Protein AF-F0YF75-F1 (afdb_monomer_lite)

Organism: Aureococcus anophagefferens (NCBI:txid44056)

Foldseek 3Di:
DVQLVLLVVLLVVLVCLVVDPPVSLVVLVVSLVVQLVSLCVSQVDNVLSVVSSCQRNDPPRSNPSSSNVSVVVD

pLDDT: mean 90.17, std 8.55, range [63.81, 97.56]

Sequence (74 aa):
FVKLILCVAIDLVGASTYAIPAIGEGFDVGWAPVQAALVNYLFGNGLITGFAFLEEILPGTDFIPTATIAWFYE

Radius of gyration: 11.28 Å; chains: 1; bounding box: 28×22×30 Å

Secondary structure (DSSP, 8-state):
-HHHHHHHHHHHHHGGGGGSTTTHHHHHHHHHHHHHHHHHHHH--HHHHHHHHHHHHSTT-TTS-HHHHHHHH-

Structure (mmCIF, N/CA/C/O backbone):
data_AF-F0YF75-F1
#
_entry.id   AF-F0YF75-F1
#
loop_
_atom_site.group_PDB
_atom_site.id
_atom_site.type_symbol
_atom_site.label_atom_id
_atom_site.label_alt_id
_atom_site.label_comp_id
_atom_site.label_asym_id
_atom_site.label_entity_id
_atom_site.label_seq_id
_atom_site.pdbx_PDB_ins_code
_atom_site.Cartn_x
_atom_site.Cartn_y
_atom_site.Cartn_z
_atom_site.occupancy
_atom_site.B_iso_or_equiv
_atom_site.auth_seq_id
_atom_site.auth_comp_id
_atom_site.auth_asym_id
_atom_site.auth_atom_id
_atom_site.pdbx_PDB_model_num
ATOM 1 N N . PHE A 1 1 ? -16.070 -6.310 7.225 1.00 82.31 1 PHE A N 1
ATOM 2 C CA . PHE A 1 1 ? -15.693 -7.325 6.217 1.00 82.31 1 PHE A CA 1
ATOM 3 C C . PHE A 1 1 ? -15.433 -6.739 4.834 1.00 82.31 1 PHE A C 1
ATOM 5 O O . PHE A 1 1 ? -14.356 -6.984 4.319 1.00 82.31 1 PHE A O 1
ATOM 12 N N . VAL A 1 2 ? -16.327 -5.925 4.250 1.00 92.56 2 VAL A N 1
ATOM 13 C CA . VAL A 1 2 ? -16.084 -5.296 2.926 1.00 92.56 2 VAL A CA 1
ATOM 14 C C . VAL A 1 2 ? -14.781 -4.485 2.893 1.00 92.56 2 VAL A C 1
ATOM 16 O O . VAL A 1 2 ? -13.993 -4.638 1.970 1.00 92.56 2 VAL A O 1
ATOM 19 N N . LYS A 1 3 ? -14.506 -3.703 3.947 1.00 92.25 3 LYS A N 1
ATOM 20 C CA . LYS A 1 3 ? -13.262 -2.929 4.085 1.00 92.25 3 LYS A CA 1
ATOM 21 C C . LYS A 1 3 ? -12.000 -3.799 4.039 1.00 92.25 3 LYS A C 1
ATOM 23 O O . LYS A 1 3 ? -11.083 -3.477 3.299 1.00 92.25 3 LYS A O 1
ATOM 28 N N . LEU A 1 4 ? -11.996 -4.925 4.756 1.00 94.88 4 LEU A N 1
ATOM 29 C CA . LEU A 1 4 ? -10.887 -5.885 4.746 1.00 94.88 4 LEU A CA 1
ATOM 30 C C . LEU A 1 4 ? -10.643 -6.451 3.342 1.00 94.88 4 LEU A C 1
ATOM 32 O O . LEU A 1 4 ? -9.504 -6.516 2.905 1.00 94.88 4 LEU A O 1
ATOM 36 N N . ILE A 1 5 ? -11.707 -6.822 2.623 1.00 96.31 5 ILE A N 1
ATOM 37 C CA . ILE A 1 5 ? -11.587 -7.345 1.254 1.00 96.31 5 ILE A CA 1
ATOM 38 C C . ILE A 1 5 ? -10.957 -6.296 0.330 1.00 96.31 5 ILE A C 1
ATOM 40 O O . ILE A 1 5 ? -10.098 -6.640 -0.473 1.00 96.31 5 ILE A O 1
ATOM 44 N N . LEU A 1 6 ? -11.347 -5.024 0.467 1.00 95.88 6 LEU A N 1
ATOM 45 C CA . LEU A 1 6 ? -10.746 -3.929 -0.298 1.00 95.88 6 LEU A CA 1
ATOM 46 C C . LEU A 1 6 ? -9.271 -3.724 0.060 1.00 95.88 6 LEU A C 1
ATOM 48 O O . LEU A 1 6 ? -8.466 -3.570 -0.846 1.00 95.88 6 LEU A O 1
ATOM 52 N N . CYS A 1 7 ? -8.910 -3.767 1.345 1.00 96.12 7 CYS A N 1
ATOM 53 C CA . CYS A 1 7 ? -7.519 -3.616 1.784 1.00 96.12 7 CYS A CA 1
ATOM 54 C C . CYS A 1 7 ? -6.631 -4.734 1.228 1.00 96.12 7 CYS A C 1
ATOM 56 O O . CYS A 1 7 ? -5.616 -4.454 0.604 1.00 96.12 7 CYS A O 1
ATOM 58 N N . VAL A 1 8 ? -7.077 -5.988 1.348 1.00 95.69 8 VAL A N 1
ATOM 59 C CA . VAL A 1 8 ? -6.364 -7.144 0.788 1.00 95.69 8 VAL A CA 1
ATOM 60 C C . VAL A 1 8 ? -6.255 -7.041 -0.734 1.00 95.69 8 VAL A C 1
ATOM 62 O O . VAL A 1 8 ? -5.222 -7.381 -1.296 1.00 95.69 8 VAL A O 1
ATOM 65 N N . ALA A 1 9 ? -7.302 -6.573 -1.418 1.00 95.62 9 ALA A N 1
ATOM 66 C CA . ALA A 1 9 ? -7.256 -6.389 -2.864 1.00 95.62 9 ALA A CA 1
ATOM 67 C C . ALA A 1 9 ? -6.261 -5.296 -3.284 1.00 95.62 9 ALA A C 1
ATOM 69 O O . ALA A 1 9 ? -5.560 -5.492 -4.268 1.00 95.62 9 ALA A O 1
ATOM 70 N N . ILE A 1 10 ? -6.190 -4.179 -2.551 1.00 95.06 10 ILE A N 1
ATOM 71 C CA . ILE A 1 10 ? -5.225 -3.098 -2.803 1.00 95.06 10 ILE A CA 1
ATOM 72 C C . ILE A 1 10 ? -3.796 -3.632 -2.661 1.00 95.06 10 ILE A C 1
ATOM 74 O O . ILE A 1 10 ? -3.043 -3.563 -3.628 1.00 95.06 10 ILE A O 1
ATOM 78 N N . ASP A 1 11 ? -3.479 -4.260 -1.523 1.00 93.75 11 ASP A N 1
ATOM 79 C CA . ASP A 1 11 ? -2.132 -4.785 -1.251 1.00 93.75 11 ASP A CA 1
ATOM 80 C C . ASP A 1 11 ? -1.724 -5.883 -2.260 1.00 93.75 11 ASP A C 1
ATOM 82 O O . ASP A 1 11 ? -0.567 -5.986 -2.653 1.00 93.75 11 ASP A O 1
ATOM 86 N N . LEU A 1 12 ? -2.668 -6.710 -2.735 1.00 92.38 12 LEU A N 1
ATOM 87 C CA . LEU A 1 12 ? -2.387 -7.725 -3.762 1.00 92.38 12 LEU A CA 1
ATOM 88 C C . LEU A 1 12 ? -2.106 -7.130 -5.145 1.00 92.38 12 LEU A C 1
ATOM 90 O O . LEU A 1 12 ? -1.377 -7.744 -5.925 1.00 92.38 12 LEU A O 1
ATOM 94 N N . VAL A 1 13 ? -2.714 -5.988 -5.479 1.00 91.31 13 VAL A N 1
ATOM 95 C CA . VAL A 1 13 ? -2.435 -5.301 -6.746 1.00 91.31 13 VAL A CA 1
ATOM 96 C C . VAL A 1 13 ? -1.056 -4.653 -6.691 1.00 91.31 13 VAL A C 1
ATOM 98 O O . VAL A 1 13 ? -0.294 -4.860 -7.634 1.00 91.31 13 VAL A O 1
ATOM 101 N N . GLY A 1 14 ? -0.710 -3.982 -5.591 1.00 86.38 14 GLY A N 1
ATOM 102 C CA . GLY A 1 14 ? 0.641 -3.457 -5.362 1.00 86.38 14 GLY A CA 1
ATOM 103 C C . GLY A 1 14 ? 1.706 -4.550 -5.448 1.00 86.38 14 GLY A C 1
ATOM 104 O O . GLY A 1 14 ? 2.571 -4.550 -6.322 1.00 86.38 14 GLY A O 1
ATOM 105 N N . ALA A 1 15 ? 1.523 -5.634 -4.690 1.00 86.12 15 ALA A N 1
ATOM 106 C CA . ALA A 1 15 ? 2.437 -6.775 -4.711 1.00 86.12 15 ALA A CA 1
ATOM 107 C C . ALA A 1 15 ? 2.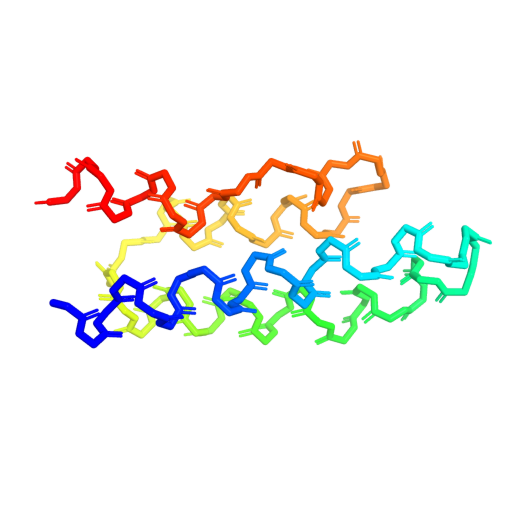501 -7.527 -6.064 1.00 86.12 15 ALA A C 1
ATOM 109 O O . ALA A 1 15 ? 3.397 -8.351 -6.276 1.00 86.12 15 ALA A O 1
ATOM 110 N N . SER A 1 16 ? 1.577 -7.283 -7.005 1.00 82.88 16 SER A N 1
ATOM 111 C CA . SER A 1 16 ? 1.612 -7.917 -8.332 1.00 82.88 16 SER A CA 1
ATOM 112 C C . SER A 1 16 ? 2.751 -7.396 -9.220 1.00 82.88 16 SER A C 1
ATOM 114 O O . SER A 1 16 ? 3.202 -8.119 -10.115 1.00 82.88 16 SER A O 1
ATOM 116 N N . THR A 1 17 ? 3.290 -6.209 -8.91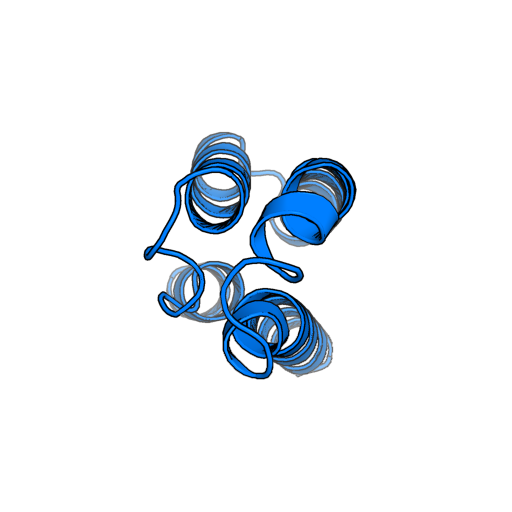1 1.00 72.38 17 THR A N 1
ATOM 117 C CA . THR A 1 17 ? 4.478 -5.606 -9.540 1.00 72.38 17 THR A CA 1
ATOM 118 C C . THR A 1 17 ? 5.707 -6.533 -9.462 1.00 72.38 17 THR A C 1
ATOM 120 O O . THR A 1 17 ? 6.504 -6.589 -10.405 1.00 72.38 17 THR A O 1
ATOM 123 N N . TYR A 1 18 ? 5.810 -7.392 -8.437 1.00 69.50 18 TYR A N 1
ATOM 124 C CA . TYR A 1 18 ? 6.893 -8.382 -8.308 1.00 69.50 18 TYR A CA 1
ATOM 125 C C . TYR A 1 18 ? 6.846 -9.532 -9.321 1.00 69.50 18 TYR A C 1
ATOM 127 O O . TYR A 1 18 ? 7.839 -10.248 -9.473 1.00 69.50 18 TYR A O 1
ATOM 135 N N . ALA A 1 19 ? 5.732 -9.736 -10.031 1.00 71.44 19 ALA A N 1
ATOM 136 C CA . ALA A 1 19 ? 5.639 -10.793 -11.036 1.00 71.44 19 ALA A CA 1
ATOM 137 C C . ALA A 1 19 ? 6.575 -10.542 -12.234 1.00 71.44 19 ALA A C 1
ATOM 139 O O . ALA A 1 19 ? 7.021 -11.498 -12.873 1.00 71.44 19 ALA A O 1
ATOM 140 N N . ILE A 1 20 ? 6.886 -9.273 -12.535 1.00 73.19 20 ILE A N 1
ATOM 141 C CA . ILE A 1 20 ? 7.827 -8.873 -13.590 1.00 73.19 20 ILE A CA 1
ATOM 142 C C . ILE A 1 20 ? 8.702 -7.715 -13.076 1.00 73.19 20 ILE A C 1
ATOM 144 O O . ILE A 1 20 ? 8.393 -6.541 -13.325 1.00 73.19 20 ILE A O 1
ATOM 148 N N . PRO A 1 21 ? 9.816 -8.032 -12.389 1.00 63.81 21 PRO A N 1
ATOM 149 C CA . PRO A 1 21 ? 10.758 -7.032 -11.897 1.00 63.81 21 PRO A CA 1
ATOM 150 C C . PRO A 1 21 ? 11.244 -6.150 -13.060 1.00 63.81 21 PRO A C 1
ATOM 152 O O . PRO A 1 21 ? 11.557 -6.676 -14.128 1.00 63.81 21 PRO A O 1
ATOM 155 N N . ALA A 1 22 ? 11.298 -4.830 -12.859 1.00 65.62 22 ALA A N 1
ATOM 156 C CA . ALA A 1 22 ? 11.602 -3.764 -13.835 1.00 65.62 22 ALA A CA 1
ATOM 157 C C . ALA A 1 22 ? 10.455 -3.240 -14.728 1.00 65.62 22 ALA A C 1
ATOM 159 O O . ALA A 1 22 ? 10.528 -2.088 -15.147 1.00 65.62 22 ALA A O 1
ATOM 160 N N . ILE A 1 23 ? 9.395 -4.010 -15.014 1.00 69.56 23 ILE A N 1
ATOM 161 C CA . ILE A 1 23 ? 8.174 -3.443 -15.639 1.00 69.56 23 ILE A CA 1
ATOM 162 C C . ILE A 1 23 ? 7.227 -2.921 -14.556 1.00 69.56 23 ILE A C 1
ATOM 164 O O . ILE A 1 23 ? 6.613 -1.870 -14.737 1.00 69.56 23 ILE A O 1
ATOM 168 N N . GLY A 1 24 ? 7.157 -3.634 -13.430 1.00 73.19 24 GLY A N 1
ATOM 169 C CA . GLY A 1 24 ? 6.349 -3.247 -12.280 1.00 73.19 24 GLY A CA 1
ATOM 170 C C . GLY A 1 24 ? 6.722 -1.874 -11.708 1.00 73.19 24 GLY A C 1
ATOM 171 O O . GLY A 1 24 ? 5.836 -1.053 -11.542 1.00 73.19 24 GLY A O 1
ATOM 172 N N . GLU A 1 25 ? 8.011 -1.534 -11.593 1.00 77.25 25 GLU A N 1
ATOM 173 C CA . GLU A 1 25 ? 8.422 -0.205 -11.085 1.00 77.25 25 GLU A CA 1
ATOM 174 C C . GLU A 1 25 ? 7.902 0.971 -11.940 1.00 77.25 25 GLU A C 1
ATOM 176 O O . GLU A 1 25 ? 7.718 2.090 -11.464 1.00 77.25 25 GLU A O 1
ATOM 181 N N . GLY A 1 26 ? 7.632 0.736 -13.232 1.00 82.81 26 GLY A N 1
ATOM 182 C CA . GLY A 1 26 ? 6.977 1.723 -14.094 1.00 82.81 26 GLY A CA 1
ATOM 183 C C . GLY A 1 26 ? 5.465 1.825 -13.865 1.00 82.81 26 GLY A C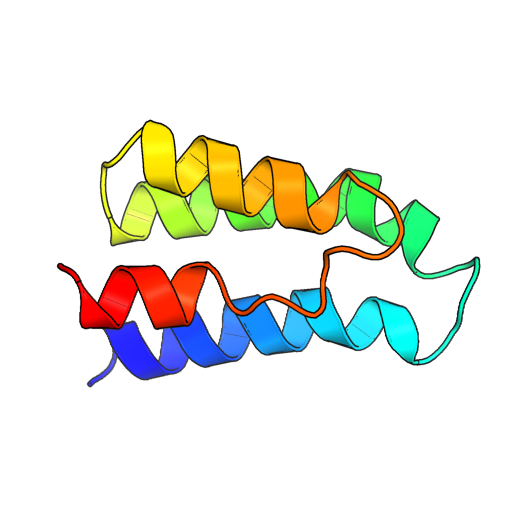 1
ATOM 184 O O . GLY A 1 26 ? 4.881 2.886 -14.091 1.00 82.81 26 GLY A O 1
ATOM 185 N N . PHE A 1 27 ? 4.828 0.738 -13.424 1.00 85.38 27 PHE A N 1
ATOM 186 C CA . PHE A 1 27 ? 3.418 0.705 -13.039 1.00 85.38 27 PHE A CA 1
ATOM 187 C C . PHE A 1 27 ? 3.180 1.478 -11.737 1.00 85.38 27 PHE A C 1
ATOM 189 O O . PHE A 1 27 ? 2.189 2.208 -11.646 1.00 85.38 27 PHE A O 1
ATOM 196 N N . ASP A 1 28 ? 4.129 1.432 -10.803 1.00 86.88 28 ASP A N 1
ATOM 197 C CA . ASP A 1 28 ? 4.025 2.084 -9.495 1.00 86.88 28 ASP A CA 1
ATOM 198 C C . ASP A 1 28 ? 3.903 3.614 -9.600 1.00 86.88 28 ASP A C 1
ATOM 200 O O . ASP A 1 28 ? 3.209 4.248 -8.807 1.00 86.88 28 ASP A O 1
ATOM 204 N N . VAL A 1 29 ? 4.445 4.231 -10.660 1.00 89.38 29 VAL A N 1
ATOM 205 C CA . VAL A 1 29 ? 4.251 5.668 -10.954 1.00 89.38 29 VAL A CA 1
ATOM 206 C C . VAL A 1 29 ? 2.766 6.029 -11.102 1.00 89.38 29 VAL A C 1
ATOM 208 O O . VAL A 1 29 ? 2.343 7.125 -10.726 1.00 89.38 29 VAL A O 1
ATOM 211 N N . GLY A 1 30 ? 1.969 5.120 -11.667 1.00 90.94 30 GLY A N 1
ATOM 212 C CA . GLY A 1 30 ? 0.524 5.276 -11.796 1.00 90.94 30 GLY A CA 1
ATOM 213 C C . GLY A 1 30 ? -0.242 4.697 -10.610 1.00 90.94 30 GLY A C 1
ATOM 214 O O . GLY A 1 30 ? -1.240 5.281 -10.188 1.00 90.94 30 GLY A O 1
ATOM 215 N N . TRP A 1 31 ? 0.213 3.568 -10.068 1.00 93.06 31 TRP A N 1
ATOM 216 C CA . TRP A 1 31 ? -0.496 2.853 -9.015 1.00 93.06 31 TRP A CA 1
ATOM 217 C C . TRP A 1 31 ? -0.332 3.492 -7.633 1.00 93.06 31 TRP A C 1
ATOM 219 O O . TRP A 1 31 ? -1.337 3.667 -6.950 1.00 93.06 31 TRP A O 1
ATOM 229 N N . ALA A 1 32 ? 0.854 3.980 -7.259 1.00 94.69 32 ALA A N 1
ATOM 230 C CA . ALA A 1 32 ? 1.092 4.647 -5.976 1.00 94.69 32 ALA A CA 1
ATOM 231 C C . ALA A 1 32 ? 0.086 5.780 -5.659 1.00 94.69 32 ALA A C 1
ATOM 233 O O . ALA A 1 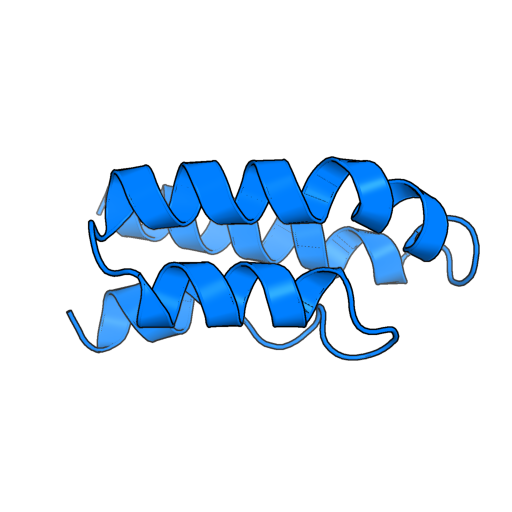32 ? -0.497 5.775 -4.570 1.00 94.69 32 ALA A O 1
ATOM 234 N N . PRO A 1 33 ? -0.207 6.749 -6.560 1.00 96.12 33 PRO A N 1
ATOM 235 C CA . PRO A 1 33 ? -1.217 7.774 -6.280 1.00 96.12 33 PRO A CA 1
ATOM 236 C C . PRO A 1 33 ? -2.648 7.214 -6.226 1.00 96.12 33 PRO A C 1
ATOM 238 O O . PRO A 1 33 ? -3.478 7.743 -5.482 1.00 96.12 33 PRO A O 1
ATOM 241 N N . VAL A 1 34 ? -2.952 6.148 -6.976 1.00 96.50 34 VAL A N 1
ATOM 242 C CA . VAL A 1 34 ? -4.254 5.463 -6.916 1.00 96.50 34 VAL A CA 1
ATOM 243 C C . VAL A 1 34 ? -4.422 4.762 -5.569 1.00 96.50 34 VAL A C 1
ATOM 245 O O . VAL A 1 34 ? -5.434 4.972 -4.900 1.00 96.50 34 VAL A O 1
ATOM 248 N N . GLN A 1 35 ? -3.417 4.005 -5.129 1.00 95.94 35 GLN A N 1
ATOM 249 C CA . GLN A 1 35 ? -3.362 3.364 -3.818 1.00 95.94 35 GLN A CA 1
ATOM 250 C C . GLN A 1 35 ? -3.517 4.387 -2.695 1.00 95.94 35 GLN A C 1
ATOM 252 O O . GLN A 1 35 ? -4.378 4.222 -1.829 1.00 95.94 35 GLN A O 1
ATOM 257 N N . ALA A 1 36 ? -2.777 5.495 -2.753 1.00 96.75 36 ALA A N 1
ATOM 258 C CA . ALA A 1 36 ? -2.901 6.584 -1.790 1.00 96.75 36 ALA A CA 1
ATOM 259 C C . ALA A 1 36 ? -4.334 7.140 -1.729 1.00 96.75 36 ALA A C 1
ATOM 261 O O . ALA A 1 36 ? -4.887 7.311 -0.643 1.00 96.75 36 ALA A O 1
ATOM 262 N N . ALA A 1 37 ? -4.975 7.383 -2.877 1.00 97.56 37 ALA A N 1
ATOM 263 C CA . ALA A 1 37 ? -6.350 7.880 -2.924 1.00 97.56 37 ALA A CA 1
ATOM 264 C C . ALA A 1 37 ? -7.362 6.873 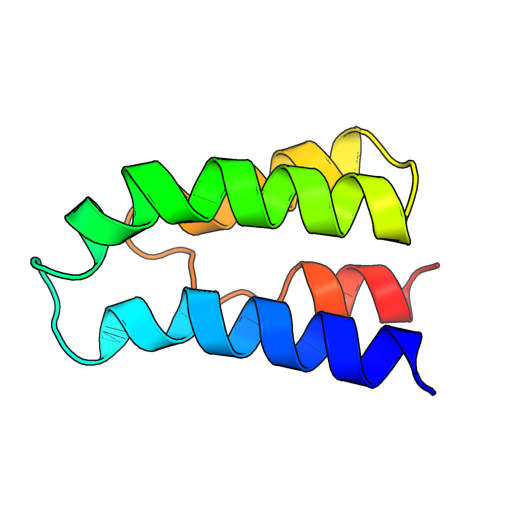-2.346 1.00 97.56 37 ALA A C 1
ATOM 266 O O . ALA A 1 37 ? -8.250 7.263 -1.584 1.00 97.56 37 ALA A O 1
ATOM 267 N N . LEU A 1 38 ? -7.214 5.582 -2.661 1.00 97.00 38 LEU A N 1
ATOM 268 C CA . LEU A 1 38 ? -8.063 4.514 -2.127 1.00 97.00 38 LEU A CA 1
ATOM 269 C C . LEU A 1 38 ? -7.903 4.376 -0.609 1.00 97.00 38 LEU A C 1
ATOM 271 O O . LEU A 1 38 ? -8.893 4.345 0.119 1.00 97.00 38 LEU A O 1
ATOM 275 N N . VAL A 1 39 ? -6.667 4.355 -0.116 1.00 96.88 39 VAL A N 1
ATOM 276 C CA . VAL A 1 39 ? -6.362 4.280 1.318 1.00 96.88 39 VAL A CA 1
ATOM 277 C C . VAL A 1 39 ? -6.862 5.529 2.047 1.00 96.88 39 VAL A C 1
ATOM 279 O O . VAL A 1 39 ? -7.468 5.422 3.112 1.00 96.88 39 VAL A O 1
ATOM 282 N N . ASN A 1 40 ? -6.714 6.718 1.462 1.00 97.31 40 ASN A N 1
ATOM 283 C CA . ASN A 1 40 ? -7.265 7.936 2.047 1.00 97.31 40 ASN A CA 1
ATOM 284 C C . ASN A 1 40 ? -8.795 7.886 2.143 1.00 97.31 40 ASN A C 1
ATOM 286 O O . ASN A 1 40 ? -9.352 8.244 3.177 1.00 97.31 40 ASN A O 1
ATOM 290 N N . TYR A 1 41 ? -9.468 7.379 1.107 1.00 97.00 41 TYR A N 1
ATOM 291 C CA . TYR A 1 41 ? -10.919 7.195 1.115 1.00 97.00 41 TYR A CA 1
ATOM 292 C C . TYR A 1 41 ? -11.376 6.200 2.190 1.00 97.00 41 TYR A C 1
ATOM 294 O O . TYR A 1 41 ? -12.412 6.400 2.822 1.00 97.00 41 TYR A O 1
ATOM 302 N N . LEU A 1 42 ? -10.604 5.134 2.417 1.00 95.75 42 LEU A N 1
ATOM 303 C CA . LEU A 1 42 ? -10.937 4.103 3.396 1.00 95.75 42 LEU A CA 1
ATOM 304 C C . LEU A 1 42 ? -10.688 4.549 4.841 1.00 95.75 42 LEU A C 1
ATOM 306 O O . LEU A 1 42 ? -11.510 4.248 5.703 1.00 95.75 42 LEU A O 1
ATOM 310 N N . PHE A 1 43 ? -9.574 5.226 5.117 1.00 95.62 43 PHE A N 1
ATOM 311 C CA . PHE A 1 43 ? -9.096 5.481 6.482 1.00 95.62 43 PHE A CA 1
ATOM 312 C C . PHE A 1 43 ? -9.174 6.952 6.906 1.00 95.62 43 PHE A C 1
ATOM 314 O O . PHE A 1 43 ? -9.091 7.254 8.093 1.00 95.62 43 PHE A O 1
ATOM 321 N N . GLY A 1 44 ? -9.254 7.895 5.962 1.00 95.69 44 GLY A N 1
ATOM 322 C CA . GLY A 1 44 ? -9.217 9.336 6.244 1.00 95.69 44 GLY A CA 1
ATOM 323 C C . GLY A 1 44 ? -7.940 9.815 6.950 1.00 95.69 44 GLY A C 1
ATOM 324 O O . GLY A 1 44 ? -7.882 10.948 7.424 1.00 95.69 44 GLY A O 1
ATOM 325 N N . ASN A 1 45 ? -6.914 8.964 7.047 1.00 95.38 45 ASN A N 1
ATOM 326 C CA . ASN A 1 45 ? -5.701 9.216 7.810 1.00 95.38 45 ASN A CA 1
ATOM 327 C C . ASN A 1 45 ? -4.535 9.516 6.862 1.00 95.38 45 ASN A C 1
ATOM 329 O O . ASN A 1 45 ? -4.073 8.647 6.118 1.00 95.38 45 ASN A O 1
ATOM 333 N N . GLY A 1 46 ? -4.043 10.756 6.911 1.00 93.81 46 GLY A N 1
ATOM 334 C CA . GLY A 1 46 ? -2.954 11.229 6.055 1.00 93.81 46 GLY A CA 1
ATOM 335 C C . GLY A 1 46 ? -1.623 10.504 6.275 1.00 93.81 46 GLY A C 1
ATOM 336 O O . GLY A 1 46 ? -0.858 10.369 5.326 1.00 93.81 46 GLY A O 1
ATOM 337 N N . LEU A 1 47 ? -1.362 9.980 7.479 1.00 95.62 47 LEU A N 1
ATOM 338 C CA . LEU A 1 47 ? -0.156 9.187 7.736 1.00 95.62 47 LEU A CA 1
ATOM 339 C C . LEU A 1 47 ? -0.233 7.842 7.019 1.00 95.62 47 LEU A C 1
ATOM 341 O O . LEU A 1 47 ? 0.674 7.509 6.269 1.00 95.62 47 LEU A O 1
ATOM 345 N N . ILE A 1 48 ? -1.339 7.112 7.186 1.00 96.12 48 ILE A N 1
ATOM 346 C CA . ILE A 1 48 ? -1.559 5.815 6.521 1.00 96.12 48 ILE A CA 1
ATOM 347 C C . ILE A 1 48 ? -1.546 5.992 4.997 1.00 96.12 48 ILE A C 1
ATOM 349 O O . ILE A 1 48 ? -0.932 5.209 4.284 1.00 96.12 48 ILE A O 1
ATOM 353 N N . THR A 1 49 ? -2.154 7.076 4.510 1.00 96.88 49 THR A N 1
ATOM 354 C CA . THR A 1 49 ? -2.130 7.464 3.092 1.00 96.88 49 THR A CA 1
ATOM 355 C C . THR A 1 49 ? -0.702 7.668 2.581 1.00 96.88 49 THR A C 1
ATOM 357 O O . THR A 1 49 ? -0.347 7.162 1.521 1.00 96.88 49 THR A O 1
ATOM 360 N N . GLY A 1 50 ? 0.120 8.409 3.331 1.00 96.44 50 GLY A N 1
ATOM 361 C CA . GLY A 1 50 ? 1.515 8.650 2.976 1.00 96.44 50 GLY A CA 1
ATOM 362 C C . GLY A 1 50 ? 2.349 7.372 3.000 1.00 96.44 50 GLY A C 1
ATOM 363 O O . GLY A 1 50 ? 3.150 7.164 2.098 1.00 96.44 50 GLY A O 1
ATOM 364 N N . PHE A 1 51 ? 2.129 6.493 3.981 1.00 96.19 51 PHE A N 1
ATOM 365 C CA . PHE A 1 51 ? 2.809 5.200 4.043 1.00 96.19 51 PHE A CA 1
ATOM 366 C C . PHE A 1 51 ? 2.440 4.299 2.865 1.00 96.19 51 PHE A C 1
ATOM 368 O O . PHE A 1 51 ? 3.345 3.784 2.228 1.00 96.19 51 PHE A O 1
ATOM 375 N N . ALA A 1 52 ? 1.156 4.187 2.519 1.00 96.00 52 ALA A N 1
ATOM 376 C CA . ALA A 1 52 ? 0.716 3.382 1.380 1.00 96.00 52 ALA A CA 1
ATOM 377 C C . ALA A 1 52 ? 1.212 3.933 0.030 1.00 96.00 52 ALA A C 1
ATOM 379 O O . ALA A 1 52 ? 1.425 3.169 -0.901 1.00 96.00 52 ALA A O 1
ATOM 380 N N . PHE A 1 53 ? 1.415 5.251 -0.089 1.00 96.62 53 PHE A N 1
ATOM 381 C CA . PHE A 1 53 ? 2.079 5.844 -1.255 1.00 96.62 53 PHE A CA 1
ATOM 382 C C . PHE A 1 53 ? 3.573 5.504 -1.299 1.00 96.62 53 PHE A C 1
ATOM 384 O O . PHE A 1 53 ? 4.103 5.169 -2.354 1.00 96.62 53 PHE A O 1
ATOM 391 N N . LEU A 1 54 ? 4.259 5.648 -0.159 1.00 95.69 54 LEU A N 1
ATOM 392 C CA . LEU A 1 54 ? 5.697 5.403 -0.054 1.00 95.69 54 LEU A CA 1
ATOM 393 C C . LEU A 1 54 ? 6.046 3.934 -0.274 1.00 95.69 54 LEU A C 1
ATOM 395 O O . LEU A 1 54 ? 7.084 3.659 -0.853 1.00 95.69 54 LEU A O 1
ATOM 399 N N . GLU A 1 55 ? 5.190 3.032 0.190 1.00 94.62 55 GLU A N 1
ATOM 400 C CA . GLU A 1 55 ? 5.304 1.596 -0.033 1.00 94.62 55 GLU A CA 1
ATOM 401 C C . GLU A 1 55 ? 5.397 1.246 -1.521 1.00 94.62 55 GLU A C 1
ATOM 403 O O . GLU A 1 55 ? 6.278 0.475 -1.875 1.00 94.62 55 GLU A O 1
ATOM 408 N N . GLU A 1 56 ? 4.548 1.844 -2.361 1.00 93.69 56 GLU A N 1
ATOM 409 C CA . GLU A 1 56 ? 4.507 1.561 -3.804 1.00 93.69 56 GLU A CA 1
ATOM 410 C C . GLU A 1 56 ? 5.576 2.331 -4.585 1.00 93.69 56 GLU A C 1
ATOM 412 O O . GLU A 1 56 ? 6.164 1.846 -5.538 1.00 93.69 56 GLU A O 1
ATOM 417 N N . ILE A 1 57 ? 5.833 3.595 -4.232 1.00 92.00 57 ILE A N 1
ATOM 418 C CA . ILE A 1 57 ? 6.757 4.419 -5.028 1.00 92.00 57 ILE A CA 1
ATOM 419 C C . ILE A 1 57 ? 8.229 4.057 -4.784 1.00 92.00 57 ILE A C 1
ATOM 421 O O . ILE A 1 57 ? 9.105 4.466 -5.553 1.00 92.00 57 ILE A O 1
ATOM 425 N N . LEU A 1 58 ? 8.523 3.387 -3.666 1.00 90.88 58 LEU A N 1
ATOM 426 C CA . LEU A 1 58 ? 9.874 2.980 -3.317 1.00 90.88 58 LEU A CA 1
ATOM 427 C C . LEU A 1 58 ? 10.128 1.560 -3.833 1.00 90.88 58 LEU A C 1
ATOM 429 O O . LEU A 1 58 ? 9.416 0.629 -3.467 1.00 90.88 58 LEU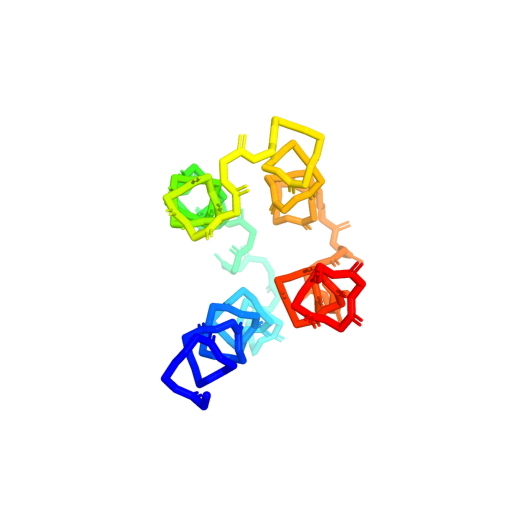 A O 1
ATOM 433 N N . PRO A 1 59 ? 11.196 1.358 -4.620 1.00 85.44 59 PRO A N 1
ATOM 434 C CA . PRO A 1 59 ? 11.484 0.045 -5.164 1.00 85.44 59 PRO A CA 1
ATOM 435 C C . PRO A 1 59 ? 11.801 -0.939 -4.037 1.00 85.44 59 PRO A C 1
ATOM 437 O O . PRO A 1 59 ? 12.673 -0.695 -3.194 1.00 85.44 59 PRO A O 1
ATOM 440 N N . GLY A 1 60 ? 11.114 -2.080 -4.050 1.00 82.94 60 GLY A N 1
ATOM 441 C CA . GLY A 1 60 ? 11.349 -3.164 -3.104 1.00 82.94 60 GLY A CA 1
ATOM 442 C C . GLY A 1 60 ? 10.594 -3.037 -1.782 1.00 82.94 60 GLY A C 1
ATOM 443 O O . GLY A 1 60 ? 10.980 -3.726 -0.836 1.00 82.94 60 GLY A O 1
ATOM 444 N N . THR A 1 61 ? 9.563 -2.187 -1.684 1.00 88.75 61 THR A N 1
ATOM 445 C CA . THR A 1 61 ? 8.698 -2.102 -0.491 1.00 88.75 61 THR A CA 1
ATOM 446 C C . THR A 1 61 ? 7.247 -2.550 -0.690 1.00 88.75 61 THR A C 1
ATOM 448 O O . THR A 1 61 ? 6.592 -2.812 0.316 1.00 88.75 61 THR A O 1
ATOM 451 N N . ASP A 1 62 ? 6.786 -2.784 -1.921 1.00 82.56 62 ASP A N 1
ATOM 452 C CA . ASP A 1 62 ? 5.403 -3.194 -2.289 1.00 82.56 62 ASP A CA 1
ATOM 453 C C . ASP A 1 62 ? 4.950 -4.562 -1.734 1.00 82.56 62 ASP A C 1
ATOM 455 O O . ASP A 1 62 ? 3.861 -5.054 -2.020 1.00 82.56 62 ASP A O 1
ATOM 459 N N . PHE A 1 63 ? 5.801 -5.259 -0.972 1.00 86.31 63 PHE A N 1
ATOM 460 C CA . PHE A 1 63 ? 5.429 -6.509 -0.301 1.00 86.31 63 PHE A CA 1
ATOM 461 C C . PHE A 1 63 ? 4.820 -6.279 1.091 1.00 86.31 63 PHE A C 1
ATOM 463 O O . PHE A 1 63 ? 4.365 -7.236 1.725 1.00 86.31 63 PHE A O 1
ATOM 470 N N . ILE A 1 64 ? 4.885 -5.051 1.615 1.00 92.62 64 ILE A N 1
ATOM 471 C CA . ILE A 1 64 ? 4.431 -4.697 2.961 1.00 92.62 64 ILE A CA 1
ATOM 472 C C . ILE A 1 64 ? 2.937 -4.379 2.892 1.00 92.62 64 ILE A C 1
ATOM 474 O O . ILE A 1 64 ? 2.606 -3.310 2.431 1.00 92.62 64 ILE A O 1
ATOM 478 N N . PRO A 1 65 ? 2.012 -5.197 3.418 1.00 95.12 65 PRO A N 1
ATOM 479 C CA . PRO A 1 65 ? 0.579 -4.991 3.188 1.00 95.12 65 PRO A CA 1
ATOM 480 C C . PRO A 1 65 ? -0.002 -3.820 4.014 1.00 95.12 65 PRO A C 1
ATOM 482 O O . PRO A 1 65 ? -0.694 -4.040 5.016 1.00 95.12 65 PRO A O 1
ATOM 485 N N . THR A 1 66 ? 0.305 -2.565 3.660 1.00 95.38 66 THR A N 1
ATOM 486 C CA . THR A 1 66 ? 0.011 -1.383 4.491 1.00 95.38 66 THR A CA 1
ATOM 487 C C . THR A 1 66 ? -1.483 -1.166 4.666 1.00 95.38 66 THR A C 1
ATOM 489 O O . THR A 1 66 ? -1.903 -0.803 5.768 1.00 95.38 66 THR A O 1
ATOM 492 N N . ALA A 1 67 ? -2.313 -1.413 3.646 1.00 95.62 67 ALA A N 1
ATOM 493 C CA . ALA A 1 67 ? -3.758 -1.243 3.780 1.00 95.62 67 ALA A CA 1
ATOM 494 C C . ALA A 1 67 ? -4.352 -2.287 4.739 1.00 95.62 67 ALA A C 1
ATOM 496 O O . ALA A 1 67 ? -5.195 -1.959 5.579 1.00 95.62 67 ALA A O 1
ATOM 497 N N . THR A 1 68 ? -3.899 -3.541 4.667 1.00 96.31 68 THR A N 1
ATOM 498 C CA . THR A 1 68 ? -4.350 -4.609 5.573 1.00 96.31 68 THR A CA 1
ATOM 499 C C . THR A 1 68 ? -3.839 -4.398 6.999 1.00 96.31 68 THR A C 1
ATOM 501 O O . THR A 1 68 ? -4.589 -4.614 7.952 1.00 96.31 68 THR A O 1
ATOM 504 N N . ILE A 1 69 ? -2.598 -3.927 7.168 1.00 95.94 69 ILE A N 1
ATOM 505 C CA . ILE A 1 69 ? -2.045 -3.545 8.476 1.00 95.94 69 ILE A CA 1
ATOM 506 C C . ILE A 1 69 ? -2.860 -2.396 9.072 1.00 95.94 69 ILE A C 1
ATOM 508 O O . ILE A 1 69 ? -3.277 -2.472 10.225 1.00 95.94 69 ILE A O 1
ATOM 512 N N . ALA A 1 70 ? -3.140 -1.357 8.285 1.00 95.31 70 ALA A N 1
ATOM 513 C CA . ALA A 1 70 ? -3.969 -0.236 8.706 1.00 95.31 70 ALA A CA 1
ATOM 514 C C . ALA A 1 70 ? -5.360 -0.692 9.159 1.00 95.31 70 ALA A C 1
ATOM 516 O O . ALA A 1 70 ? -5.823 -0.265 10.211 1.00 95.31 70 ALA A O 1
ATOM 517 N N . TRP A 1 71 ? -5.990 -1.612 8.421 1.00 96.56 71 TRP A N 1
ATOM 518 C CA . TRP A 1 71 ? -7.283 -2.188 8.799 1.00 96.56 71 TRP A CA 1
ATOM 519 C C . TRP A 1 71 ? -7.252 -2.921 10.145 1.00 96.56 71 TRP A C 1
ATOM 521 O O . TRP A 1 71 ? -8.260 -2.946 10.843 1.00 96.56 71 TRP A O 1
ATOM 531 N N . PHE A 1 72 ? -6.123 -3.529 10.513 1.00 95.06 72 PHE A N 1
ATOM 532 C CA . PHE A 1 72 ? -5.984 -4.220 11.795 1.00 95.06 72 PHE A CA 1
ATOM 533 C C . PHE A 1 72 ? -5.868 -3.257 12.990 1.00 95.06 72 PHE A C 1
ATOM 535 O O . PHE A 1 72 ? -6.234 -3.627 14.105 1.00 95.06 72 PHE A O 1
ATOM 542 N N . TYR A 1 73 ? -5.331 -2.052 12.771 1.00 90.81 73 TYR A N 1
ATOM 543 C CA . TYR A 1 73 ? -5.065 -1.059 13.821 1.00 90.81 73 TYR A CA 1
ATOM 544 C C . TYR A 1 73 ? -6.132 0.030 13.964 1.00 90.81 73 TYR A C 1
ATOM 546 O O . TYR A 1 73 ? -6.115 0.759 14.958 1.00 90.81 73 TYR A O 1
ATOM 554 N N . GLU A 1 74 ? -7.010 0.169 12.978 1.00 80.94 74 GLU A N 1
ATOM 555 C CA . GLU A 1 74 ? -8.162 1.074 13.006 1.00 80.94 74 GLU A CA 1
ATOM 556 C C . GLU A 1 74 ? -9.356 0.474 13.762 1.00 80.94 74 GLU A C 1
ATOM 558 O O . GLU A 1 74 ? -9.982 1.231 14.538 1.00 80.94 74 GLU A O 1
#